Protein AF-A0A534HT41-F1 (afdb_monomer_lite)

Sequence (147 aa):
MPGVAAGHNERIGWGFTICGADQEDLYLETLNPGDPKLYKTRNGWAPMREEHETIRVRGAPDVPVVLHFTNHGPVVWGDGKRALALRWIGAEPGTAGYLGSLTLDRAHNWQEFERAMPHWRVPSENIEYADRDGNIGEHSTGLGPLR

Secondary structure (DSSP, 8-state):
--S-SSEE-SSEEEEEEE-----EEEEEEEEETTEEEEEEETTEEEEPEEEEEEE--TTS--EEEEEEEETTEEEEEE-SSEEEEEEEGGGSTT--TTTTHHHHTT--SHHHHHHHGGG--SS-EEEEEEETTS-EEEEEE------

Foldseek 3Di:
DDADAFAADPWKGKDKDADPAAFKDKDKWFADLVGRQWTQDPVGTDGWDWDWDWDDDVPDDIDIDIWTADPQATFPDDDSGITIHMRGNCPDPLNPASSLNVQVVPDRDPVSNVVSQVSHAPDFIWMWMATPVGDTDTDGGHDHDDD

Radius of gyration: 21.19 Å; chains: 1; bounding box: 53×28×60 Å

pLDDT: mean 95.58, std 3.73, range [67.19, 98.44]

Structure (mmCIF, N/CA/C/O backbone):
data_AF-A0A534HT41-F1
#
_entry.id   AF-A0A534HT41-F1
#
loop_
_atom_site.group_PDB
_atom_site.id
_atom_site.type_symbol
_atom_site.label_atom_id
_atom_site.label_alt_id
_atom_site.label_comp_id
_atom_site.label_asym_id
_atom_site.label_entity_id
_atom_site.label_seq_id
_atom_site.pdbx_PDB_ins_code
_atom_site.Cartn_x
_atom_site.Cartn_y
_atom_site.Cartn_z
_atom_site.occupancy
_atom_site.B_iso_or_equiv
_atom_site.auth_seq_id
_atom_site.auth_comp_id
_atom_site.auth_asym_id
_atom_site.auth_atom_id
_atom_site.pdbx_PDB_model_num
ATOM 1 N N . MET A 1 1 ? -5.802 0.469 -12.890 1.00 67.19 1 MET A N 1
ATOM 2 C CA . MET A 1 1 ? -4.422 0.388 -13.397 1.00 67.19 1 MET A CA 1
ATOM 3 C C . MET A 1 1 ? -4.298 1.209 -14.663 1.00 67.19 1 MET A C 1
ATOM 5 O O . MET A 1 1 ? -5.005 0.900 -15.618 1.00 67.19 1 MET A O 1
ATOM 9 N N . PRO A 1 2 ? -3.487 2.272 -14.657 1.00 80.62 2 PRO A N 1
ATOM 10 C CA . PRO A 1 2 ? -3.133 3.002 -15.865 1.00 80.62 2 PRO A CA 1
ATOM 11 C C . PRO A 1 2 ? -1.803 2.487 -16.458 1.00 80.62 2 PRO A C 1
ATOM 13 O O . PRO A 1 2 ? -0.870 2.221 -15.711 1.00 80.62 2 PRO A O 1
ATOM 16 N N . GLY A 1 3 ? -1.703 2.386 -17.787 1.00 87.81 3 GLY A N 1
ATOM 17 C CA . GLY A 1 3 ? -0.461 2.008 -18.488 1.00 87.81 3 GLY A CA 1
ATOM 18 C C . GLY A 1 3 ? -0.205 0.500 -18.621 1.00 87.81 3 GLY A C 1
ATOM 19 O O . GLY A 1 3 ? -1.045 -0.324 -18.247 1.00 87.81 3 GLY A O 1
ATOM 20 N N . VAL A 1 4 ? 0.953 0.150 -19.190 1.00 92.69 4 VAL A N 1
ATOM 21 C CA . VAL A 1 4 ? 1.408 -1.230 -19.410 1.00 92.69 4 VAL A CA 1
ATOM 22 C C . VAL A 1 4 ? 2.381 -1.638 -18.302 1.00 92.69 4 VAL A C 1
ATOM 24 O O . VAL A 1 4 ? 3.520 -1.188 -18.227 1.00 92.69 4 VAL A O 1
ATOM 27 N N . ALA A 1 5 ? 1.934 -2.529 -17.417 1.00 88.38 5 ALA A N 1
ATOM 28 C CA . ALA A 1 5 ? 2.722 -2.913 -16.247 1.00 88.38 5 ALA A CA 1
ATOM 29 C C . ALA A 1 5 ? 4.029 -3.638 -16.630 1.00 88.38 5 ALA A C 1
ATOM 31 O O . ALA A 1 5 ? 5.089 -3.299 -16.115 1.00 88.38 5 ALA A O 1
ATOM 32 N N . ALA A 1 6 ? 3.956 -4.611 -17.541 1.00 94.62 6 ALA A N 1
ATOM 33 C CA . ALA A 1 6 ? 5.096 -5.332 -18.106 1.00 94.62 6 ALA A CA 1
ATOM 34 C C . ALA A 1 6 ? 4.884 -5.470 -19.615 1.00 94.62 6 ALA A C 1
ATOM 36 O O . ALA A 1 6 ? 3.773 -5.779 -20.057 1.00 94.62 6 ALA A O 1
ATOM 37 N N . GLY A 1 7 ? 5.921 -5.222 -20.409 1.00 95.75 7 GLY A N 1
ATOM 38 C CA . GLY A 1 7 ? 5.782 -5.157 -21.857 1.00 95.75 7 GLY A CA 1
ATOM 39 C C . GLY A 1 7 ? 7.014 -4.602 -22.552 1.00 95.75 7 GLY A C 1
ATOM 40 O O . GLY A 1 7 ? 8.136 -4.725 -22.071 1.00 95.75 7 GLY A O 1
ATOM 41 N N . HIS A 1 8 ? 6.807 -4.029 -23.731 1.00 97.50 8 HIS A N 1
ATOM 42 C CA . HIS A 1 8 ? 7.862 -3.391 -24.503 1.00 97.50 8 HIS A CA 1
ATOM 43 C C . HIS A 1 8 ? 7.276 -2.323 -25.432 1.00 97.50 8 HIS A C 1
ATOM 45 O O . HIS A 1 8 ? 6.082 -2.329 -25.739 1.00 97.50 8 HIS A O 1
ATOM 51 N N . ASN A 1 9 ? 8.134 -1.430 -25.920 1.00 96.81 9 ASN A N 1
ATOM 52 C CA . ASN A 1 9 ? 7.844 -0.524 -27.028 1.00 96.81 9 ASN A CA 1
ATOM 53 C C . ASN A 1 9 ? 8.861 -0.742 -28.169 1.00 96.81 9 ASN A C 1
ATOM 55 O O . ASN A 1 9 ? 9.498 -1.793 -28.247 1.00 96.81 9 ASN A O 1
ATOM 59 N N . GLU A 1 10 ? 8.985 0.209 -29.099 1.00 97.12 10 GLU A N 1
ATOM 60 C CA . GLU A 1 10 ? 9.881 0.087 -30.261 1.00 97.12 10 GLU A CA 1
ATOM 61 C C . GLU A 1 10 ? 11.378 0.025 -29.902 1.00 97.12 10 GLU A C 1
ATOM 63 O O . GLU A 1 10 ? 12.192 -0.380 -30.743 1.00 97.12 10 GLU A O 1
ATOM 68 N N . ARG A 1 11 ? 11.755 0.453 -28.686 1.00 98.00 11 ARG A N 1
ATOM 69 C CA . ARG A 1 11 ? 13.154 0.567 -28.248 1.00 98.00 11 ARG A CA 1
ATOM 70 C C . ARG A 1 11 ? 13.503 -0.252 -27.013 1.00 98.00 11 ARG A C 1
ATOM 72 O O . ARG A 1 11 ? 14.612 -0.781 -26.978 1.00 98.00 11 ARG A O 1
ATOM 79 N N . ILE A 1 12 ? 12.598 -0.353 -26.040 1.00 98.44 12 ILE A N 1
ATOM 80 C CA . ILE A 1 12 ? 12.883 -0.955 -24.731 1.00 98.44 12 ILE A CA 1
ATOM 81 C C . ILE A 1 12 ? 11.861 -2.040 -24.380 1.00 98.44 12 ILE A C 1
ATOM 83 O O . ILE A 1 12 ? 10.711 -1.974 -24.815 1.00 98.44 12 ILE A O 1
ATOM 87 N N . GLY A 1 13 ? 12.270 -3.007 -23.566 1.00 98.12 13 GLY A N 1
ATOM 88 C CA . GLY A 1 13 ? 11.413 -3.979 -22.896 1.00 98.12 13 GLY A CA 1
ATOM 89 C C . GLY A 1 13 ? 11.597 -3.904 -21.385 1.00 98.12 13 GLY A C 1
ATOM 90 O O . GLY A 1 13 ? 12.697 -3.628 -20.907 1.00 98.12 13 GLY A O 1
ATOM 91 N N . TRP A 1 14 ? 10.517 -4.146 -20.646 1.00 97.75 14 TRP A N 1
ATOM 92 C CA . TRP A 1 14 ? 10.525 -4.176 -19.191 1.00 97.75 14 TR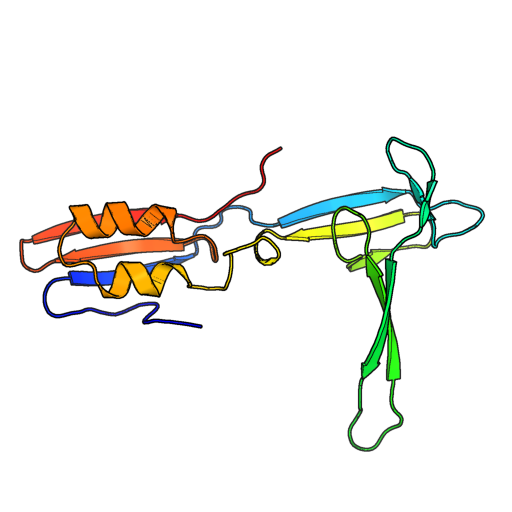P A CA 1
ATOM 93 C C . TRP A 1 14 ? 9.627 -5.276 -18.633 1.00 97.75 14 TRP A C 1
ATOM 95 O O . TRP A 1 14 ? 8.585 -5.632 -19.190 1.00 97.75 14 TRP A O 1
ATOM 105 N N . GLY A 1 15 ? 10.032 -5.790 -17.484 1.00 95.94 15 GLY A N 1
ATOM 106 C CA . GLY A 1 15 ? 9.250 -6.704 -16.667 1.00 95.94 15 GLY A CA 1
ATOM 107 C C . GLY A 1 15 ? 9.460 -6.376 -15.202 1.00 95.94 15 GLY A C 1
ATOM 108 O O . GLY A 1 15 ? 10.207 -5.459 -14.868 1.00 95.94 15 GLY A O 1
ATOM 109 N N . PHE A 1 16 ? 8.799 -7.115 -14.321 1.00 95.81 16 PHE A N 1
ATOM 110 C CA . PHE A 1 16 ? 9.015 -6.930 -12.899 1.00 95.81 16 PHE A CA 1
ATOM 111 C C . PHE A 1 16 ? 8.836 -8.210 -12.098 1.00 95.81 16 PHE A C 1
ATOM 113 O O . PHE A 1 16 ? 8.137 -9.140 -12.510 1.00 95.81 16 PHE A O 1
ATOM 120 N N . THR A 1 17 ? 9.481 -8.230 -10.940 1.00 95.31 17 THR A N 1
ATOM 121 C CA . THR A 1 17 ? 9.276 -9.220 -9.885 1.00 95.31 17 THR A CA 1
ATOM 122 C C . THR A 1 17 ? 9.086 -8.505 -8.559 1.00 95.31 17 THR A C 1
ATOM 124 O O . THR A 1 17 ? 9.611 -7.412 -8.370 1.00 95.31 17 THR A O 1
ATOM 127 N N . ILE A 1 18 ? 8.392 -9.141 -7.617 1.00 93.62 18 ILE A N 1
ATOM 128 C CA . ILE A 1 18 ? 8.084 -8.516 -6.330 1.00 93.62 18 ILE A CA 1
ATOM 129 C C . ILE A 1 18 ? 9.377 -8.181 -5.583 1.00 93.62 18 ILE A C 1
ATOM 131 O O . ILE A 1 18 ? 10.187 -9.063 -5.282 1.00 93.62 18 ILE A O 1
ATOM 135 N N . CYS A 1 19 ? 9.524 -6.910 -5.214 1.00 92.06 19 CYS A N 1
ATOM 136 C CA . CYS A 1 19 ? 10.500 -6.487 -4.225 1.00 92.06 19 CYS A CA 1
ATOM 137 C C . CYS A 1 19 ? 9.815 -6.552 -2.860 1.00 92.06 19 CYS A C 1
ATOM 139 O O . CYS A 1 19 ? 8.818 -5.870 -2.632 1.00 92.06 19 CYS A O 1
ATOM 141 N N . GLY A 1 20 ? 10.329 -7.367 -1.938 1.00 88.56 20 GLY A N 1
ATOM 142 C CA . GLY A 1 20 ? 9.769 -7.541 -0.590 1.00 88.56 20 GLY A CA 1
ATOM 143 C C . GLY A 1 20 ? 9.986 -6.346 0.345 1.00 88.56 20 GLY A C 1
ATOM 144 O O . GLY A 1 20 ? 10.148 -6.544 1.548 1.00 88.56 20 GLY A O 1
ATOM 145 N N . ALA A 1 21 ? 10.069 -5.130 -0.197 1.00 91.56 21 ALA A N 1
ATOM 146 C CA . ALA A 1 21 ? 10.158 -3.920 0.596 1.00 91.56 21 ALA A CA 1
ATOM 147 C C . ALA A 1 21 ? 8.862 -3.733 1.386 1.00 91.56 21 ALA A C 1
ATOM 149 O O . ALA A 1 21 ? 7.759 -3.949 0.889 1.00 91.56 21 ALA A O 1
ATOM 150 N N . ASP A 1 22 ? 9.018 -3.332 2.638 1.00 93.56 22 ASP A N 1
ATOM 151 C CA . ASP A 1 22 ? 7.888 -3.086 3.510 1.00 93.56 22 ASP A CA 1
ATOM 152 C C . ASP A 1 22 ? 7.085 -1.869 3.031 1.00 93.56 22 ASP A C 1
ATOM 154 O O . ASP A 1 22 ? 7.666 -0.818 2.751 1.00 93.56 22 ASP A O 1
ATOM 158 N N . GLN A 1 23 ? 5.762 -2.012 2.935 1.00 94.56 23 GLN A N 1
ATOM 159 C CA . GLN A 1 23 ? 4.839 -0.947 2.524 1.00 94.56 23 GLN A CA 1
ATOM 160 C C . GLN A 1 23 ? 3.725 -0.694 3.554 1.00 94.56 23 GLN A C 1
ATOM 162 O O . GLN A 1 23 ? 2.816 0.107 3.296 1.00 94.56 23 GLN A O 1
ATOM 167 N N . GLU A 1 24 ? 3.785 -1.364 4.709 1.00 95.50 24 GLU A N 1
ATOM 168 C CA . GLU A 1 24 ? 2.725 -1.398 5.714 1.00 95.50 24 GLU A CA 1
ATOM 169 C C . GLU A 1 24 ? 3.290 -1.358 7.141 1.00 95.50 24 GLU A C 1
ATOM 171 O O . GLU A 1 24 ? 4.139 -2.153 7.518 1.00 95.50 24 GLU A O 1
ATOM 176 N N . ASP A 1 25 ? 2.756 -0.472 7.983 1.00 96.00 25 ASP A N 1
ATOM 177 C CA . ASP A 1 25 ? 3.051 -0.443 9.418 1.00 96.00 25 ASP A CA 1
ATOM 178 C C . ASP A 1 25 ? 1.796 -0.780 10.230 1.00 96.00 25 ASP A C 1
ATOM 180 O O . ASP A 1 25 ? 0.735 -0.177 10.048 1.00 96.00 25 ASP A O 1
ATOM 184 N N . LEU A 1 26 ? 1.926 -1.704 11.186 1.00 96.94 26 LEU A N 1
ATOM 185 C CA . LEU A 1 26 ? 0.888 -1.976 12.181 1.00 96.94 26 LEU A CA 1
ATOM 186 C C . LEU A 1 26 ? 1.141 -1.170 13.457 1.00 96.94 26 LEU A C 1
ATOM 188 O O . LEU A 1 26 ? 2.168 -1.319 14.119 1.00 96.94 26 LEU A O 1
ATOM 192 N N . TYR A 1 27 ? 0.154 -0.370 13.846 1.00 97.38 27 TYR A N 1
ATOM 193 C CA . TYR A 1 27 ? 0.156 0.416 15.073 1.00 97.38 27 TYR A CA 1
ATOM 194 C C . TYR A 1 27 ? -0.724 -0.251 16.127 1.00 97.38 27 TYR A C 1
ATOM 196 O O . TYR A 1 27 ? -1.916 -0.471 15.910 1.00 97.38 27 TYR A O 1
ATOM 204 N N . LEU A 1 28 ? -0.142 -0.558 17.290 1.00 97.94 28 LEU A N 1
ATOM 205 C CA . LEU A 1 28 ? -0.891 -1.055 18.442 1.00 97.94 28 LEU A CA 1
ATOM 206 C C . LEU A 1 28 ? -1.465 0.116 19.244 1.00 97.94 28 LEU A C 1
ATOM 208 O O . LEU A 1 28 ? -0.769 0.774 20.017 1.00 97.94 28 LEU A O 1
ATOM 212 N N . GLU A 1 29 ? -2.760 0.335 19.088 1.00 98.19 29 GLU A N 1
ATOM 213 C CA . GLU A 1 29 ? -3.521 1.381 19.753 1.00 98.19 29 GLU A CA 1
ATOM 214 C C . GLU A 1 29 ? -4.018 0.895 21.118 1.00 98.19 29 GLU A C 1
ATOM 216 O O . GLU A 1 29 ? -4.482 -0.238 21.273 1.00 98.19 29 GLU A O 1
ATOM 221 N N . THR A 1 30 ? -3.956 1.765 22.126 1.00 98.31 30 THR A N 1
ATOM 222 C CA . THR A 1 30 ? -4.562 1.510 23.443 1.00 98.31 30 THR A CA 1
ATOM 223 C C . THR A 1 30 ? -5.942 2.145 23.489 1.00 98.31 30 THR A C 1
ATOM 225 O O . THR A 1 30 ? -6.055 3.346 23.247 1.00 98.31 30 THR A O 1
ATOM 228 N N . LEU A 1 31 ? -6.969 1.372 23.837 1.00 98.25 31 LEU A N 1
ATOM 229 C CA . LEU A 1 31 ? -8.351 1.845 23.926 1.00 98.25 31 LEU A CA 1
ATOM 230 C C . LEU A 1 31 ? -8.675 2.367 25.325 1.00 98.25 31 LEU A C 1
ATOM 232 O O . LEU A 1 31 ? -8.090 1.928 26.322 1.00 98.25 31 LEU A O 1
ATOM 236 N N . ASN A 1 32 ? -9.596 3.323 25.410 1.00 98.06 32 ASN A N 1
ATOM 237 C CA . ASN A 1 32 ? -10.038 3.851 26.692 1.00 98.06 32 ASN A CA 1
ATOM 238 C C . ASN A 1 32 ? -10.888 2.791 27.426 1.00 98.06 32 ASN A C 1
ATOM 240 O O . ASN A 1 32 ? -11.856 2.290 26.855 1.00 98.06 32 ASN A O 1
ATOM 244 N N . PRO A 1 33 ? -10.581 2.461 28.698 1.00 96.06 33 PRO A N 1
ATOM 245 C CA . PRO A 1 33 ? -11.332 1.454 29.454 1.00 96.06 33 PRO A CA 1
ATOM 246 C C . PRO A 1 33 ? -12.816 1.781 29.677 1.00 96.06 33 PRO A C 1
ATOM 248 O O . PRO A 1 33 ? -13.602 0.869 29.919 1.00 96.06 33 PRO A O 1
ATOM 251 N N . GLY A 1 34 ? -13.184 3.066 29.661 1.00 96.44 34 GLY A N 1
ATOM 252 C CA . GLY A 1 34 ? -14.560 3.538 29.826 1.00 96.44 34 GLY A CA 1
ATOM 253 C C . GLY A 1 34 ? -15.315 3.734 28.510 1.00 96.44 34 GLY A C 1
ATOM 254 O O . GLY A 1 34 ? -16.541 3.750 28.526 1.00 96.44 34 GLY A O 1
ATOM 255 N N . ASP A 1 35 ? -14.602 3.865 27.388 1.00 96.12 35 ASP A N 1
ATOM 256 C CA . ASP A 1 35 ? -15.192 3.973 26.052 1.00 96.12 35 ASP A CA 1
ATOM 257 C C . ASP A 1 35 ? -14.223 3.424 24.983 1.00 96.12 35 ASP A C 1
ATOM 259 O O . ASP A 1 35 ? -13.302 4.131 24.565 1.00 96.12 35 ASP A O 1
ATOM 263 N N . PRO A 1 36 ? -14.413 2.186 24.491 1.00 94.69 36 PRO A N 1
ATOM 264 C CA . PRO A 1 36 ? -13.496 1.567 23.536 1.00 94.69 36 PRO A CA 1
ATOM 265 C C . PRO A 1 36 ? -13.475 2.253 22.160 1.00 94.69 36 PRO A C 1
ATOM 267 O O . PRO A 1 36 ? -12.638 1.901 21.330 1.00 94.69 36 PRO A O 1
ATOM 270 N N . LYS A 1 37 ? -14.348 3.241 21.910 1.00 95.75 37 LYS A N 1
ATOM 271 C CA . LYS A 1 37 ? -14.305 4.090 20.711 1.00 95.75 37 LYS A CA 1
ATOM 272 C C . LYS A 1 37 ? -13.246 5.188 20.791 1.00 95.75 37 LYS A C 1
ATOM 274 O O . LYS A 1 37 ? -12.967 5.846 19.788 1.00 95.75 37 LYS A O 1
ATOM 279 N N . LEU A 1 38 ? -12.655 5.408 21.965 1.00 98.06 38 LEU A N 1
ATOM 280 C CA . LEU A 1 38 ? -11.552 6.340 22.158 1.00 98.06 38 LEU A CA 1
ATOM 281 C C . LEU A 1 38 ? -10.224 5.581 22.211 1.00 98.06 38 LEU A C 1
ATOM 283 O O . LEU A 1 38 ? -10.107 4.561 22.890 1.00 98.06 38 LEU A O 1
ATOM 287 N N . TYR A 1 39 ? -9.193 6.123 21.571 1.00 98.38 39 TYR A N 1
ATOM 288 C CA . TYR A 1 39 ? -7.837 5.580 21.597 1.00 98.38 39 TYR A CA 1
ATOM 289 C C . TYR A 1 39 ? -6.826 6.605 22.117 1.00 98.38 39 TYR A C 1
ATOM 291 O O . TYR A 1 39 ? -7.056 7.819 22.098 1.00 98.38 39 TYR A O 1
ATOM 299 N N . LYS A 1 40 ? -5.717 6.113 22.669 1.00 98.00 40 LYS A N 1
ATOM 300 C CA . LYS A 1 40 ? -4.698 6.942 23.313 1.00 98.00 40 LYS A CA 1
ATOM 301 C C . LYS A 1 40 ? -3.786 7.582 22.269 1.00 98.00 40 LYS A C 1
ATOM 303 O O . LYS A 1 40 ? -3.031 6.892 21.598 1.00 98.00 40 LYS A O 1
ATOM 308 N N . THR A 1 41 ? -3.776 8.908 22.216 1.00 96.94 41 THR A N 1
ATOM 309 C CA . THR A 1 41 ? -2.842 9.703 21.406 1.00 96.94 41 THR A CA 1
ATOM 310 C C . THR A 1 41 ? -1.835 10.438 22.292 1.00 96.94 41 THR A C 1
ATOM 312 O O . THR A 1 41 ? -1.958 10.466 23.520 1.00 96.94 41 THR A O 1
ATOM 315 N N . ARG A 1 42 ? -0.859 11.117 21.673 1.00 94.81 42 ARG A N 1
ATOM 316 C CA . ARG A 1 42 ? 0.070 12.021 22.374 1.00 94.81 42 ARG A CA 1
ATOM 317 C C . ARG A 1 42 ? -0.643 13.148 23.136 1.00 94.81 42 ARG A C 1
ATOM 319 O O . ARG A 1 42 ? -0.133 13.596 24.157 1.00 94.81 42 ARG A O 1
ATOM 326 N N . ASN A 1 43 ? -1.815 13.573 22.664 1.00 95.50 43 ASN A N 1
ATOM 327 C CA . ASN A 1 43 ? -2.583 14.682 23.236 1.00 95.50 43 ASN A CA 1
ATOM 328 C C . ASN A 1 43 ? -3.696 14.209 24.190 1.00 95.50 43 ASN A C 1
ATOM 330 O O . ASN A 1 43 ? -4.531 15.010 24.601 1.00 95.50 43 ASN A O 1
ATOM 334 N N . GLY A 1 44 ? -3.722 12.918 24.541 1.00 96.50 44 GLY A N 1
ATOM 335 C CA . GLY A 1 44 ? -4.780 12.303 25.341 1.00 96.50 44 GLY A CA 1
ATOM 336 C C . GLY A 1 44 ? -5.692 11.399 24.513 1.00 96.50 44 GLY A C 1
ATOM 337 O O . GLY A 1 44 ? -5.309 10.915 23.449 1.00 96.50 44 GLY A O 1
ATOM 338 N N . TRP A 1 45 ? -6.890 11.126 25.022 1.00 98.12 45 TRP A N 1
ATOM 339 C CA . TRP A 1 45 ? -7.864 10.266 24.349 1.00 98.12 45 TRP A CA 1
ATOM 340 C C . TRP A 1 45 ? -8.497 10.984 23.154 1.00 98.12 45 TRP A C 1
ATOM 342 O O . TRP A 1 45 ? -8.978 12.105 23.302 1.00 98.12 45 TRP A O 1
ATOM 352 N N . ALA A 1 46 ? -8.518 10.336 21.991 1.00 98.06 46 ALA A N 1
ATOM 353 C CA . ALA A 1 46 ? -9.182 10.834 20.790 1.00 98.06 46 ALA A CA 1
ATOM 354 C C . ALA A 1 46 ? -10.215 9.814 20.291 1.00 98.06 46 ALA A C 1
ATOM 356 O O . ALA A 1 46 ? -9.977 8.612 20.423 1.00 98.06 46 ALA A O 1
ATOM 357 N N . PRO A 1 47 ? -11.346 10.257 19.720 1.00 98.00 47 PRO A N 1
ATOM 358 C CA . PRO A 1 47 ? -12.308 9.347 19.119 1.00 98.00 47 PRO A CA 1
ATOM 359 C C . PRO A 1 47 ? -11.758 8.739 17.834 1.00 98.00 47 PRO A C 1
ATOM 361 O O . PRO A 1 47 ? -11.084 9.409 17.049 1.00 98.00 47 PRO A O 1
ATOM 364 N N . MET A 1 48 ? -12.079 7.470 17.607 1.00 98.12 48 MET A N 1
ATOM 365 C CA . MET A 1 48 ? -11.968 6.878 16.283 1.00 98.12 48 MET A CA 1
ATOM 366 C C . MET A 1 48 ? -13.001 7.507 15.354 1.00 98.12 48 MET A C 1
ATOM 368 O O . MET A 1 48 ? -14.117 7.838 15.761 1.00 98.12 48 MET A O 1
ATOM 372 N N . ARG A 1 49 ? -12.638 7.636 14.082 1.00 98.12 49 ARG A N 1
ATOM 373 C CA . ARG A 1 49 ? -13.590 7.971 13.027 1.00 98.12 49 ARG A CA 1
ATOM 374 C C . ARG A 1 49 ? -14.359 6.706 12.662 1.00 98.12 49 ARG A C 1
ATOM 376 O O . ARG A 1 49 ? -13.739 5.688 12.364 1.00 98.12 49 ARG A O 1
ATOM 383 N N . GLU A 1 50 ? -15.685 6.779 12.703 1.00 97.69 50 GLU A N 1
ATOM 384 C CA . GLU A 1 50 ? -16.579 5.687 12.313 1.00 97.69 50 GLU A CA 1
ATOM 385 C C . GLU A 1 50 ? -17.131 5.946 10.908 1.00 97.69 50 GLU A C 1
ATOM 387 O O . GLU A 1 50 ? -17.621 7.039 10.620 1.00 97.69 50 GLU A O 1
ATOM 392 N N . GLU A 1 51 ? -17.063 4.943 10.038 1.00 97.88 51 GLU A N 1
ATOM 393 C CA . GLU A 1 51 ? -17.807 4.909 8.778 1.00 97.88 51 GLU A CA 1
ATOM 394 C C . GLU A 1 51 ? -18.821 3.769 8.830 1.00 97.88 51 GLU A C 1
ATOM 396 O O . GLU A 1 51 ? -18.511 2.663 9.273 1.00 97.88 51 GLU A O 1
ATOM 401 N N . HIS A 1 52 ? -20.049 4.050 8.400 1.00 98.06 52 HIS A N 1
ATOM 402 C CA . HIS A 1 52 ? -21.145 3.090 8.406 1.00 98.06 52 HIS A CA 1
ATOM 403 C C . HIS A 1 52 ? -21.419 2.633 6.981 1.00 98.06 52 HIS A C 1
ATOM 405 O O . HIS A 1 52 ? -21.908 3.406 6.160 1.00 98.06 52 HIS A O 1
ATOM 411 N N . GLU A 1 53 ? -21.146 1.364 6.719 1.00 98.00 53 GLU A N 1
ATOM 412 C CA . GLU A 1 53 ? -21.328 0.729 5.422 1.00 98.00 53 GLU A CA 1
ATOM 413 C C . GLU A 1 53 ? -22.420 -0.337 5.484 1.00 98.00 53 GLU A C 1
ATOM 415 O O . GLU A 1 53 ? -22.800 -0.835 6.546 1.00 98.00 53 GLU A O 1
ATOM 420 N N . THR A 1 54 ? -22.962 -0.695 4.324 1.00 98.31 54 THR A N 1
ATOM 421 C CA . THR A 1 54 ? -23.963 -1.760 4.206 1.00 98.31 54 THR A CA 1
ATOM 422 C C . THR A 1 54 ? -23.548 -2.744 3.125 1.00 98.31 54 THR A C 1
ATOM 424 O O . THR A 1 54 ? -23.505 -2.410 1.940 1.00 98.31 54 THR A O 1
ATOM 427 N N . ILE A 1 55 ? -23.275 -3.984 3.526 1.00 98.19 55 ILE A N 1
ATOM 428 C CA . ILE A 1 55 ? -22.972 -5.075 2.604 1.00 98.19 55 ILE A CA 1
ATOM 429 C C . ILE A 1 55 ? -24.291 -5.690 2.144 1.00 98.19 55 ILE A C 1
ATOM 431 O O . ILE A 1 55 ? -25.008 -6.320 2.920 1.00 98.19 55 ILE A O 1
ATOM 435 N N . ARG A 1 56 ? -24.596 -5.536 0.855 1.00 98.25 56 ARG A N 1
ATOM 436 C CA . ARG A 1 56 ? -25.760 -6.170 0.229 1.00 98.25 56 ARG A CA 1
ATOM 437 C C . ARG A 1 56 ? -25.477 -7.640 -0.042 1.00 98.25 56 ARG A C 1
ATOM 439 O O . ARG A 1 56 ? -24.527 -7.965 -0.756 1.00 98.25 56 ARG A O 1
ATOM 446 N N . VAL A 1 57 ? -26.328 -8.523 0.472 1.00 98.31 57 VAL A N 1
ATOM 447 C CA . VAL A 1 57 ? -26.163 -9.975 0.330 1.00 98.31 57 VAL A CA 1
ATOM 448 C C . VAL A 1 57 ? -27.261 -10.535 -0.567 1.00 98.31 57 VAL A C 1
ATOM 450 O O . VAL A 1 57 ? -28.452 -10.390 -0.307 1.00 98.31 57 VAL A O 1
ATOM 453 N N . ARG A 1 58 ? -26.879 -11.203 -1.660 1.00 97.69 58 ARG A N 1
ATOM 454 C CA . ARG A 1 58 ? -27.856 -11.817 -2.568 1.00 97.69 58 ARG A CA 1
ATOM 455 C C . ARG A 1 58 ? -28.664 -12.886 -1.826 1.00 97.69 58 ARG A C 1
ATOM 457 O O . ARG A 1 58 ? -28.100 -13.875 -1.377 1.00 97.69 58 ARG A O 1
ATOM 464 N N . GLY A 1 59 ? -29.986 -12.717 -1.785 1.00 98.00 59 GLY A N 1
ATOM 465 C CA . GLY A 1 59 ? -30.902 -13.693 -1.184 1.00 98.00 59 GLY A CA 1
ATOM 466 C C . GLY A 1 59 ? -30.944 -13.670 0.347 1.00 98.00 59 GLY A C 1
ATOM 467 O O . GLY A 1 59 ? -31.546 -14.564 0.934 1.00 98.00 59 GLY A O 1
ATOM 468 N N . ALA A 1 60 ? -30.336 -12.669 0.988 1.00 98.25 60 ALA A N 1
ATOM 469 C CA . ALA A 1 60 ? -30.369 -12.477 2.434 1.00 98.25 60 ALA A CA 1
ATOM 470 C C . ALA A 1 60 ? -30.540 -10.983 2.776 1.00 98.25 60 ALA A C 1
ATOM 472 O O . ALA A 1 60 ? -30.439 -10.139 1.885 1.00 98.25 60 ALA A O 1
ATOM 473 N N . PRO A 1 61 ? -30.825 -10.641 4.044 1.00 98.38 61 PRO A N 1
ATOM 474 C CA . PRO A 1 61 ? -30.832 -9.253 4.486 1.00 98.38 61 PRO A CA 1
ATOM 475 C C . PRO A 1 61 ? -29.462 -8.581 4.340 1.00 98.38 61 PRO A C 1
ATOM 477 O O . PRO A 1 61 ? -28.419 -9.231 4.435 1.00 98.38 61 PRO A O 1
ATOM 480 N N . ASP A 1 62 ? -29.490 -7.265 4.162 1.00 98.38 62 ASP A N 1
ATOM 481 C CA . ASP A 1 62 ? -28.308 -6.410 4.179 1.00 98.38 62 ASP A CA 1
ATOM 482 C C . ASP A 1 62 ? -27.584 -6.487 5.535 1.00 98.38 62 ASP A C 1
ATOM 484 O O . ASP A 1 62 ? -28.214 -6.527 6.595 1.00 98.38 62 ASP A O 1
ATOM 488 N N . VAL A 1 63 ? -26.249 -6.487 5.502 1.00 98.44 63 VAL A N 1
ATOM 489 C CA . VAL A 1 63 ? -25.400 -6.562 6.697 1.00 98.44 63 VAL A CA 1
ATOM 490 C C . VAL A 1 63 ? -24.793 -5.184 6.973 1.00 98.44 63 VAL A C 1
ATOM 492 O O . VAL A 1 63 ? -23.961 -4.728 6.182 1.00 98.44 63 VAL A O 1
ATOM 495 N N . PRO A 1 64 ? -25.171 -4.505 8.072 1.00 98.19 64 PRO A N 1
ATOM 496 C CA . PRO A 1 64 ? -24.522 -3.263 8.466 1.00 98.19 64 PRO A CA 1
ATOM 497 C C . PRO A 1 64 ? -23.108 -3.551 8.982 1.00 98.19 64 PRO A C 1
ATOM 499 O O . PRO A 1 64 ? -22.898 -4.475 9.769 1.00 98.19 64 PRO A O 1
ATOM 502 N N . VAL A 1 65 ? -22.144 -2.738 8.562 1.00 97.56 65 VAL A N 1
ATOM 503 C CA . VAL A 1 65 ? -20.747 -2.809 8.995 1.00 97.56 65 VAL A CA 1
ATOM 504 C C . VAL A 1 65 ? -20.315 -1.437 9.485 1.00 97.56 65 VAL A C 1
ATOM 506 O O . VAL A 1 65 ? -20.569 -0.430 8.831 1.00 97.56 65 VAL A O 1
ATOM 509 N N . VAL A 1 66 ? -19.656 -1.401 10.641 1.00 96.81 66 VAL A N 1
ATOM 510 C CA . VAL A 1 66 ? -19.017 -0.189 11.157 1.00 96.81 66 VAL A CA 1
ATOM 511 C C . VAL A 1 66 ? -17.514 -0.352 10.994 1.00 96.81 66 VAL A C 1
ATOM 513 O O . VAL A 1 66 ? -16.930 -1.308 11.503 1.00 96.81 66 VAL A O 1
ATOM 516 N N . LEU A 1 67 ? -16.904 0.564 10.254 1.00 97.44 67 LEU A N 1
ATOM 517 C CA . LEU A 1 67 ? -15.465 0.647 10.054 1.00 97.44 67 LEU A CA 1
ATOM 518 C C . LEU A 1 67 ? -14.903 1.703 11.001 1.00 97.44 67 LEU A C 1
ATOM 520 O O . LEU A 1 67 ? -15.454 2.797 11.113 1.00 97.44 67 LEU A O 1
ATOM 524 N N . HIS A 1 68 ? -13.796 1.388 11.663 1.00 97.94 68 HIS A N 1
ATOM 525 C CA . HIS A 1 68 ? -13.130 2.300 12.586 1.00 97.94 68 HIS A CA 1
ATOM 526 C C . HIS A 1 68 ? -11.777 2.724 12.024 1.00 97.94 68 HIS A C 1
ATOM 528 O O . HIS A 1 68 ? -11.034 1.900 11.493 1.00 97.94 68 HIS A O 1
ATOM 534 N N . PHE A 1 69 ? -11.434 3.999 12.186 1.00 98.06 69 PHE A N 1
ATOM 535 C CA . PHE A 1 69 ? -10.160 4.557 11.745 1.00 98.06 69 PHE A CA 1
ATOM 536 C C . PHE A 1 69 ? -9.517 5.384 12.859 1.00 98.06 69 PHE A C 1
ATOM 538 O O . PHE A 1 69 ? -10.180 6.210 13.495 1.00 98.06 69 PHE A O 1
ATOM 545 N N . THR A 1 70 ? -8.215 5.197 13.060 1.00 97.81 70 THR A N 1
ATOM 546 C CA . THR A 1 70 ? -7.372 6.088 13.870 1.00 97.81 70 THR A CA 1
ATOM 547 C C . THR A 1 70 ? -6.600 7.047 12.965 1.00 97.81 70 THR A C 1
ATOM 549 O O . THR A 1 70 ? -6.736 7.016 11.741 1.00 97.81 70 THR A O 1
ATOM 552 N N . ASN A 1 71 ? -5.752 7.895 13.550 1.00 95.69 71 ASN A N 1
ATOM 553 C CA . ASN A 1 71 ? -4.828 8.728 12.778 1.00 95.69 71 ASN A CA 1
ATOM 554 C C . ASN A 1 71 ? -3.792 7.904 11.992 1.00 95.69 71 ASN A C 1
ATOM 556 O O . ASN A 1 71 ? -3.188 8.437 11.066 1.00 95.69 71 ASN A O 1
ATOM 560 N N . HIS A 1 72 ? -3.571 6.637 12.358 1.00 95.94 72 HIS A N 1
ATOM 561 C CA . HIS A 1 72 ? -2.648 5.748 11.653 1.00 95.94 72 HIS A CA 1
ATOM 562 C C . HIS A 1 72 ? -3.319 4.981 10.507 1.00 95.94 72 HIS A C 1
ATOM 564 O O . HIS A 1 72 ? -2.615 4.526 9.615 1.00 95.94 72 HIS A O 1
ATOM 570 N N . GLY A 1 73 ? -4.653 4.873 10.491 1.00 96.81 73 GLY A N 1
ATOM 571 C CA . GLY A 1 73 ? -5.395 4.220 9.412 1.00 96.81 73 GLY A CA 1
ATOM 572 C C . GLY A 1 73 ? -6.559 3.353 9.901 1.00 96.81 73 GLY A C 1
ATOM 573 O O . GLY A 1 73 ? -7.017 3.523 11.037 1.00 96.81 73 GLY A O 1
ATOM 574 N N . PRO A 1 74 ? -7.096 2.459 9.048 1.00 97.75 74 PRO A N 1
ATOM 575 C CA . PRO A 1 74 ? -8.175 1.548 9.422 1.00 97.75 74 PRO A CA 1
ATOM 576 C C . PRO A 1 74 ? -7.755 0.596 10.541 1.00 97.75 74 PRO A C 1
ATOM 578 O O . PRO A 1 74 ? -6.647 0.059 10.546 1.00 97.75 74 PRO A O 1
ATOM 581 N N . VAL A 1 75 ? -8.677 0.342 11.464 1.00 98.06 75 VAL A N 1
ATOM 582 C CA . VAL A 1 75 ? -8.535 -0.689 12.489 1.00 98.06 75 VAL A CA 1
ATOM 583 C C . VAL A 1 75 ? -8.871 -2.044 11.875 1.00 98.06 75 VAL A C 1
ATOM 585 O O . VAL A 1 75 ? -10.000 -2.277 11.450 1.00 98.06 75 VAL A O 1
ATOM 588 N N . VAL A 1 76 ? -7.894 -2.948 11.851 1.00 97.62 76 VAL A N 1
ATOM 589 C CA . VAL A 1 76 ? -8.024 -4.294 11.262 1.00 97.62 76 VAL A CA 1
ATOM 590 C C . VAL A 1 76 ? -8.284 -5.380 12.307 1.00 97.62 76 VAL A C 1
ATOM 592 O O . VAL A 1 76 ? -8.664 -6.498 11.965 1.00 97.62 76 VAL A O 1
ATOM 595 N N . TRP A 1 77 ? -8.090 -5.066 13.590 1.00 97.88 77 TRP A N 1
ATOM 596 C CA . TRP A 1 77 ? -8.336 -5.981 14.703 1.00 97.88 77 TRP A CA 1
ATOM 597 C C . TRP A 1 77 ? -8.520 -5.219 16.021 1.00 97.88 77 TRP A C 1
ATOM 599 O O . TRP A 1 77 ? -7.921 -4.160 16.208 1.00 97.88 77 TRP A O 1
ATOM 609 N N . GLY A 1 78 ? -9.277 -5.780 16.968 1.00 96.00 78 GLY A N 1
ATOM 610 C CA . GLY A 1 78 ? -9.336 -5.279 18.342 1.00 96.00 78 GLY A CA 1
ATOM 611 C C . GLY A 1 78 ? -9.948 -6.265 19.338 1.00 96.00 78 GLY A C 1
ATOM 612 O O . GLY A 1 78 ? -10.688 -7.169 18.958 1.00 96.00 78 GLY A O 1
ATOM 613 N N . ASP A 1 79 ? -9.639 -6.074 20.625 1.00 96.25 79 ASP A N 1
ATOM 614 C CA . ASP A 1 79 ? -10.127 -6.900 21.749 1.00 96.25 79 ASP A CA 1
ATOM 615 C C . ASP A 1 79 ? -10.896 -6.094 22.820 1.00 96.25 79 ASP A C 1
ATOM 617 O O . ASP A 1 79 ? -11.141 -6.580 23.926 1.00 96.25 79 ASP A O 1
ATOM 621 N N . GLY A 1 80 ? -11.247 -4.840 22.516 1.00 93.88 80 GLY A N 1
ATOM 622 C CA . GLY A 1 80 ? -11.909 -3.912 23.443 1.00 93.88 80 GLY A CA 1
ATOM 623 C C . GLY A 1 80 ? -10.969 -3.229 24.446 1.00 93.88 80 GLY A C 1
ATOM 624 O O . GLY A 1 80 ? -11.387 -2.304 25.135 1.00 93.88 80 GLY A O 1
ATOM 625 N N . LYS A 1 81 ? -9.691 -3.624 24.506 1.00 96.62 81 LYS A N 1
ATOM 626 C CA . LYS A 1 81 ? -8.628 -2.928 25.258 1.00 96.62 81 LYS A CA 1
ATOM 627 C C . LYS A 1 81 ? -7.535 -2.394 24.339 1.00 96.62 81 LYS A C 1
ATOM 629 O O . LYS A 1 81 ? -6.888 -1.396 24.650 1.00 96.62 81 LYS A O 1
ATOM 634 N N . ARG A 1 82 ? -7.312 -3.079 23.223 1.00 97.94 82 ARG A N 1
ATOM 635 C CA . ARG A 1 82 ? -6.310 -2.785 22.206 1.00 97.94 82 ARG A CA 1
ATOM 636 C C . ARG A 1 82 ? -6.943 -2.869 20.829 1.00 97.94 82 ARG A C 1
ATOM 638 O O . ARG A 1 82 ? -7.889 -3.632 20.626 1.00 97.94 82 ARG A O 1
ATOM 645 N N . ALA A 1 83 ? -6.370 -2.130 19.893 1.00 98.06 83 ALA A N 1
ATOM 646 C CA . ALA A 1 83 ? -6.684 -2.229 18.477 1.00 98.06 83 ALA A CA 1
ATOM 647 C C . ALA A 1 83 ? -5.394 -2.231 17.650 1.00 98.06 83 ALA A C 1
ATOM 649 O O . ALA A 1 83 ? -4.392 -1.658 18.068 1.00 98.06 83 ALA A O 1
ATOM 650 N N . LEU A 1 84 ? -5.412 -2.883 16.491 1.00 98.44 84 LEU A N 1
ATOM 651 C CA . LEU A 1 84 ? -4.355 -2.776 15.488 1.00 98.44 84 LEU 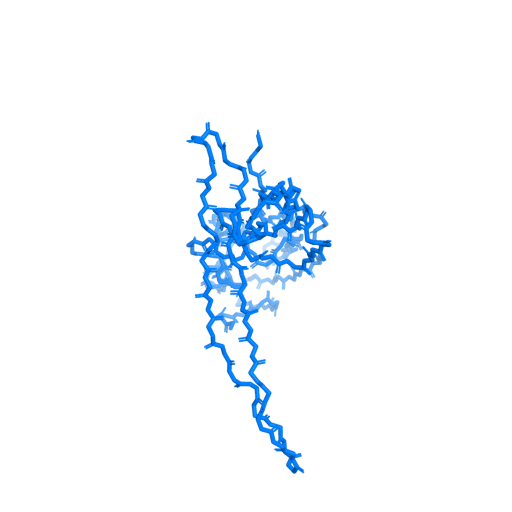A CA 1
ATOM 652 C C . LEU A 1 84 ? -4.854 -1.883 14.360 1.00 98.44 84 LEU A C 1
ATOM 654 O O . LEU A 1 84 ? -5.840 -2.226 13.706 1.00 98.44 84 LEU A O 1
ATOM 658 N N . ALA A 1 85 ? -4.181 -0.758 14.144 1.00 98.19 85 ALA A N 1
ATOM 659 C CA . ALA A 1 85 ? -4.412 0.120 13.006 1.00 98.19 85 ALA A CA 1
ATOM 660 C C . ALA A 1 85 ? -3.347 -0.129 11.931 1.00 98.19 85 ALA A C 1
ATOM 662 O O . ALA A 1 85 ? -2.164 -0.240 12.248 1.00 98.19 85 ALA A O 1
ATOM 663 N N . LEU A 1 86 ? -3.766 -0.222 10.670 1.00 97.81 86 LEU A N 1
ATOM 664 C CA . LEU A 1 86 ? -2.875 -0.414 9.528 1.00 97.81 86 LEU A CA 1
ATOM 665 C C . LEU A 1 86 ? -2.585 0.929 8.861 1.00 97.81 86 LEU A C 1
ATOM 667 O O . LEU A 1 86 ? -3.492 1.555 8.317 1.00 97.81 86 LEU A O 1
ATOM 671 N N . ARG A 1 87 ? -1.316 1.332 8.836 1.00 96.62 87 ARG A N 1
ATOM 672 C CA . ARG A 1 87 ? -0.842 2.430 7.998 1.00 96.62 87 ARG A CA 1
ATOM 673 C C . ARG A 1 87 ? -0.262 1.857 6.715 1.00 96.62 87 ARG A C 1
ATOM 675 O O . ARG A 1 87 ? 0.781 1.215 6.745 1.00 96.62 87 ARG A O 1
ATOM 682 N N . TRP A 1 88 ? -0.923 2.110 5.593 1.00 95.56 88 TRP A N 1
ATOM 683 C CA . TRP A 1 88 ? -0.521 1.588 4.289 1.00 95.56 88 TRP A CA 1
ATOM 684 C C . TRP A 1 88 ? -0.124 2.711 3.337 1.00 95.56 88 TRP A C 1
ATOM 686 O O . TRP A 1 88 ? -0.872 3.668 3.140 1.00 95.56 88 TRP A O 1
ATOM 696 N N . ILE A 1 89 ? 1.027 2.566 2.684 1.00 94.50 89 ILE A N 1
ATOM 697 C CA . ILE A 1 89 ? 1.531 3.549 1.713 1.00 94.50 89 ILE A CA 1
ATOM 698 C C . ILE A 1 89 ? 0.609 3.696 0.502 1.00 94.50 89 ILE A C 1
ATOM 700 O O . ILE A 1 89 ? 0.506 4.782 -0.069 1.00 94.50 89 ILE A O 1
ATOM 704 N N . GLY A 1 90 ? -0.113 2.640 0.119 1.00 93.50 90 GLY A N 1
ATOM 705 C CA . GLY A 1 90 ? -1.094 2.698 -0.969 1.00 93.50 90 GLY A CA 1
ATOM 706 C C . GLY A 1 90 ? -2.266 3.657 -0.721 1.00 93.50 90 GLY A C 1
ATOM 707 O O . GLY A 1 90 ? -3.019 3.942 -1.648 1.00 93.50 90 GLY A O 1
ATOM 708 N N . ALA A 1 91 ? -2.414 4.185 0.500 1.00 93.00 91 ALA A N 1
ATOM 709 C CA . ALA A 1 91 ? -3.391 5.222 0.825 1.00 93.00 91 ALA A CA 1
ATOM 710 C C . ALA A 1 91 ? -2.855 6.662 0.653 1.00 93.00 91 ALA A C 1
ATOM 712 O O . ALA A 1 91 ? -3.629 7.614 0.753 1.00 93.00 91 ALA A O 1
ATOM 713 N N . GLU A 1 92 ? -1.556 6.845 0.402 1.00 92.44 92 GLU A N 1
ATOM 714 C CA . GLU A 1 92 ? -0.935 8.166 0.253 1.00 92.44 92 GLU A CA 1
ATOM 715 C C . GLU A 1 92 ? -1.159 8.775 -1.152 1.00 92.44 92 GLU A C 1
ATOM 717 O O . GLU A 1 92 ? -1.335 8.069 -2.148 1.00 92.44 92 GLU A O 1
ATOM 722 N N . PRO A 1 93 ? -1.113 10.109 -1.310 1.00 91.94 93 PRO A N 1
ATOM 723 C CA . PRO A 1 93 ? -1.267 10.733 -2.619 1.00 91.94 93 PRO A CA 1
ATOM 724 C C . PRO A 1 93 ? -0.252 10.230 -3.658 1.00 91.94 93 PRO A C 1
ATOM 726 O O . PRO A 1 93 ? 0.965 10.241 -3.455 1.00 91.94 93 PRO A O 1
ATOM 729 N N . GLY A 1 94 ? -0.761 9.846 -4.830 1.00 91.62 94 GLY A N 1
ATOM 730 C CA . GLY A 1 94 ? 0.052 9.403 -5.964 1.00 91.62 94 GLY A CA 1
ATOM 731 C C . GLY A 1 94 ? 0.501 7.942 -5.905 1.00 91.62 94 GLY A C 1
ATOM 732 O O . GLY A 1 94 ? 1.295 7.544 -6.749 1.00 91.62 94 GLY A O 1
ATOM 733 N N . THR A 1 95 ? 0.005 7.133 -4.967 1.00 93.94 95 THR A N 1
ATOM 734 C CA . THR A 1 95 ? 0.346 5.701 -4.854 1.00 93.94 95 THR A CA 1
ATOM 735 C C . THR A 1 95 ? -0.679 4.776 -5.511 1.00 93.94 95 THR A C 1
ATOM 737 O O . THR A 1 95 ? -0.747 3.587 -5.205 1.00 93.94 95 THR A O 1
ATOM 740 N N . ALA A 1 96 ? -1.452 5.297 -6.473 1.00 92.62 96 ALA A N 1
ATOM 741 C CA . ALA A 1 96 ? -2.291 4.462 -7.323 1.00 92.62 96 ALA A CA 1
ATOM 742 C C . ALA A 1 96 ? -1.439 3.343 -7.950 1.00 92.62 96 ALA A C 1
ATOM 744 O O . ALA A 1 96 ? -0.382 3.609 -8.526 1.00 92.62 96 ALA A O 1
ATOM 745 N N . GLY A 1 97 ? -1.899 2.097 -7.819 1.00 91.56 97 GLY A N 1
ATOM 746 C CA . GLY A 1 97 ? -1.121 0.929 -8.227 1.00 91.56 97 GLY A CA 1
ATOM 747 C C . GLY A 1 97 ? -0.669 1.012 -9.685 1.00 91.56 97 GLY A C 1
ATOM 748 O O . GLY A 1 97 ? -1.486 1.283 -10.575 1.00 91.56 97 GLY A O 1
ATOM 749 N N . TYR A 1 98 ? 0.627 0.777 -9.904 1.00 91.94 98 TYR A N 1
ATOM 750 C CA . TYR A 1 98 ? 1.297 0.831 -11.206 1.00 91.94 98 TYR A CA 1
ATOM 751 C C . TYR A 1 98 ? 1.213 2.200 -11.907 1.00 91.94 98 TYR A C 1
ATOM 753 O O . TYR A 1 98 ? 1.399 2.296 -13.114 1.00 91.94 98 TYR A O 1
ATOM 761 N N . LEU A 1 99 ? 0.966 3.299 -11.180 1.00 93.44 99 LEU A N 1
ATOM 762 C CA . LEU A 1 99 ? 0.914 4.636 -11.788 1.00 93.44 99 LEU A CA 1
ATOM 763 C C . LEU A 1 99 ? 2.223 5.024 -12.498 1.00 93.44 99 LEU A C 1
ATOM 765 O O . LEU A 1 99 ? 2.182 5.710 -13.520 1.00 93.44 99 LEU A O 1
ATOM 769 N N . GLY A 1 100 ? 3.366 4.545 -11.994 1.00 92.75 100 GLY A N 1
ATOM 770 C CA . GLY A 1 100 ? 4.680 4.742 -12.611 1.00 92.75 100 GLY A CA 1
ATOM 771 C C . GLY A 1 100 ? 4.789 4.177 -14.032 1.00 92.75 100 GLY A C 1
ATOM 772 O O . GLY A 1 100 ? 5.566 4.709 -14.828 1.00 92.75 100 GLY A O 1
ATOM 773 N N . SER A 1 101 ? 3.963 3.183 -14.391 1.00 93.81 101 SER A N 1
ATOM 774 C CA . SER A 1 101 ? 3.928 2.608 -15.739 1.00 93.81 101 SER A CA 1
ATOM 775 C C . SER A 1 101 ? 3.630 3.659 -16.805 1.00 93.81 101 SER A C 1
ATOM 777 O O . SER A 1 101 ? 4.237 3.625 -17.861 1.00 93.81 101 SER A O 1
ATOM 779 N N . LEU A 1 102 ? 2.810 4.680 -16.525 1.00 94.38 102 LEU A N 1
ATOM 780 C CA . LEU A 1 102 ? 2.535 5.747 -17.502 1.00 94.38 102 LEU A CA 1
ATOM 781 C C . LEU A 1 102 ? 3.789 6.507 -17.962 1.00 94.38 102 LEU A C 1
ATOM 783 O O . LEU A 1 102 ? 3.841 6.976 -19.102 1.00 94.38 102 LEU A O 1
ATOM 787 N N . THR A 1 103 ? 4.764 6.675 -17.066 1.00 94.12 103 THR A N 1
ATOM 788 C CA . THR A 1 103 ? 6.044 7.316 -17.390 1.00 94.12 103 THR A CA 1
ATOM 789 C C . THR A 1 103 ? 6.984 6.315 -18.057 1.00 94.12 103 THR A C 1
ATOM 791 O O . THR A 1 103 ? 7.620 6.660 -19.050 1.00 94.12 103 THR A O 1
ATOM 794 N N . LEU A 1 104 ? 7.028 5.074 -17.558 1.00 95.62 104 LEU A N 1
ATOM 795 C CA . LEU A 1 104 ? 7.857 3.997 -18.104 1.00 95.62 104 LEU A CA 1
ATOM 796 C C . LEU A 1 104 ? 7.472 3.621 -19.546 1.00 95.62 104 LEU A C 1
ATOM 798 O O . LEU A 1 104 ? 8.355 3.485 -20.387 1.00 95.62 104 LEU A O 1
ATOM 802 N N . ASP A 1 105 ? 6.175 3.565 -19.864 1.00 95.75 105 ASP A N 1
ATOM 803 C CA . ASP A 1 105 ? 5.637 3.255 -21.199 1.00 95.75 105 ASP A CA 1
ATOM 804 C C . ASP A 1 105 ? 6.226 4.164 -22.298 1.00 95.75 105 ASP A C 1
ATOM 806 O O . ASP A 1 105 ? 6.296 3.786 -23.472 1.00 95.75 105 ASP A O 1
ATOM 810 N N . ARG A 1 106 ? 6.645 5.380 -21.918 1.00 95.38 106 ARG A N 1
ATOM 811 C CA . ARG A 1 106 ? 7.180 6.422 -22.805 1.00 95.38 106 ARG A CA 1
ATOM 812 C C . ARG A 1 106 ? 8.704 6.492 -22.821 1.00 95.38 106 ARG A C 1
ATOM 814 O O . ARG A 1 106 ? 9.234 7.305 -23.567 1.00 95.38 106 ARG A O 1
ATOM 821 N N . ALA A 1 107 ? 9.396 5.689 -22.017 1.00 97.25 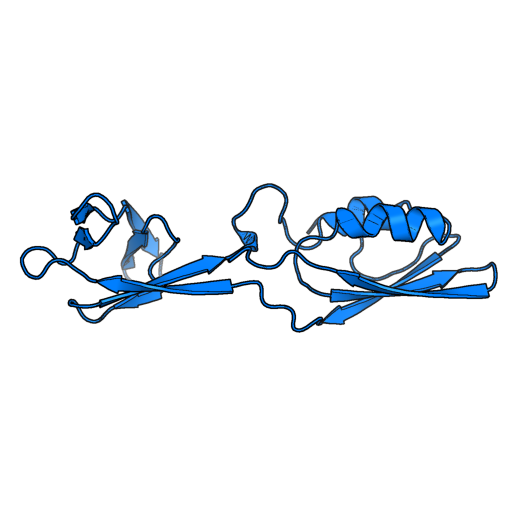107 ALA A N 1
ATOM 822 C CA . ALA A 1 107 ? 10.850 5.668 -21.998 1.00 97.25 107 ALA A CA 1
ATOM 823 C C . ALA A 1 107 ? 11.407 4.999 -23.265 1.00 97.25 107 ALA A C 1
ATOM 825 O O . ALA A 1 107 ? 10.828 4.057 -23.813 1.00 97.25 107 ALA A O 1
ATOM 826 N N . HIS A 1 108 ? 12.532 5.504 -23.758 1.00 97.56 108 HIS A N 1
ATOM 827 C CA . HIS A 1 108 ? 13.139 5.085 -25.025 1.00 97.56 108 HIS A CA 1
ATOM 828 C C . HIS A 1 108 ? 14.598 4.632 -24.895 1.00 97.56 108 HIS A C 1
ATOM 830 O O . HIS A 1 108 ? 15.188 4.177 -25.877 1.00 97.56 108 HIS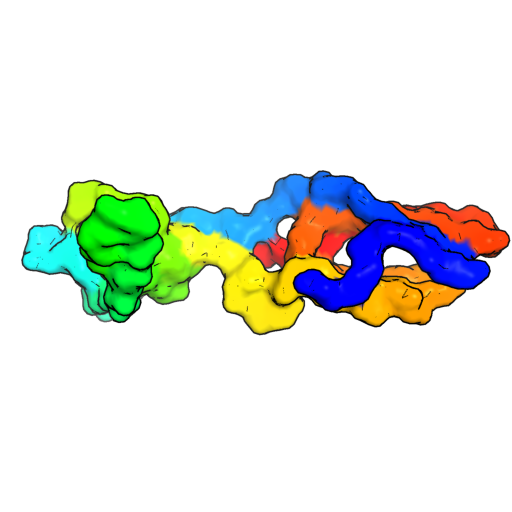 A O 1
ATOM 836 N N . ASN A 1 109 ? 15.186 4.790 -23.710 1.00 97.56 109 ASN A N 1
ATOM 837 C CA . ASN A 1 109 ? 16.576 4.473 -23.393 1.00 97.56 109 ASN A CA 1
ATOM 838 C C . ASN A 1 109 ? 16.759 4.328 -21.873 1.00 97.56 109 ASN A C 1
ATOM 840 O O . ASN A 1 109 ? 15.867 4.676 -21.093 1.00 97.56 109 ASN A O 1
ATOM 844 N N . TRP A 1 110 ? 17.946 3.868 -21.466 1.00 96.94 110 TRP A N 1
ATOM 845 C CA . TRP A 1 110 ? 18.311 3.649 -20.067 1.00 96.94 110 TRP A CA 1
ATOM 846 C C . TRP A 1 110 ? 18.131 4.908 -19.209 1.00 96.94 110 TRP A C 1
ATOM 848 O O . TRP A 1 110 ? 17.560 4.856 -18.126 1.00 96.94 110 TRP A O 1
ATOM 858 N N . GLN A 1 111 ? 18.538 6.074 -19.712 1.00 97.38 111 GLN A N 1
ATOM 859 C CA . GLN A 1 111 ? 18.462 7.312 -18.938 1.00 97.38 111 GLN A CA 1
ATOM 860 C C . GLN A 1 111 ? 17.009 7.753 -18.695 1.00 97.38 111 GLN A C 1
ATOM 862 O O . GLN A 1 111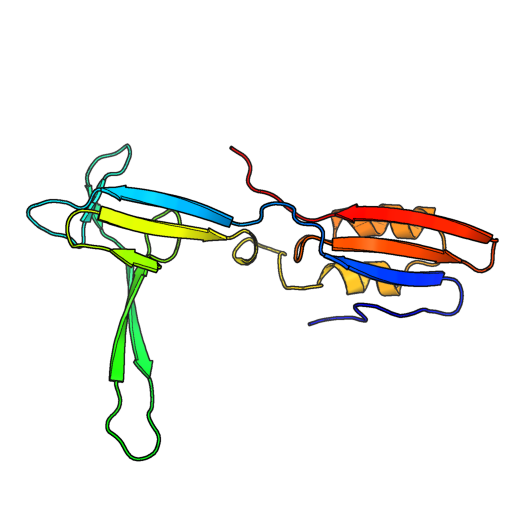 ? 16.706 8.377 -17.680 1.00 97.38 111 GLN A O 1
ATOM 867 N N . GLU A 1 112 ? 16.098 7.482 -19.631 1.00 97.75 112 GLU A N 1
ATOM 868 C CA . GLU A 1 112 ? 14.660 7.712 -19.451 1.00 97.75 112 GLU A CA 1
ATOM 869 C C . GLU A 1 112 ? 14.023 6.690 -18.516 1.00 97.75 112 GLU A C 1
ATOM 871 O O . GLU A 1 112 ? 13.176 7.071 -17.708 1.00 97.75 112 GLU A O 1
ATOM 876 N N . PHE A 1 113 ? 14.465 5.433 -18.584 1.00 97.19 113 PHE A N 1
ATOM 877 C CA . PHE A 1 113 ? 14.083 4.394 -17.635 1.00 97.19 113 PHE A CA 1
ATOM 878 C C . PHE A 1 113 ? 14.440 4.802 -16.198 1.00 97.19 113 PHE A C 1
ATOM 880 O O . PHE A 1 113 ? 13.553 4.860 -15.348 1.00 97.19 113 PHE A O 1
ATOM 887 N N . GLU A 1 114 ? 15.688 5.205 -15.940 1.00 96.25 114 GLU A N 1
ATOM 888 C CA . GLU A 1 114 ? 16.127 5.679 -14.618 1.00 96.25 114 GLU A CA 1
ATOM 889 C C . GLU A 1 114 ? 15.292 6.873 -14.131 1.00 96.25 114 GLU A C 1
ATOM 891 O O . GLU A 1 114 ? 14.886 6.933 -12.969 1.00 96.25 114 GLU A O 1
ATOM 896 N N . ARG A 1 115 ? 14.960 7.815 -15.027 1.00 96.75 115 ARG A N 1
ATOM 897 C CA . ARG A 1 115 ? 14.093 8.960 -14.695 1.00 96.75 115 ARG A CA 1
ATOM 898 C C . ARG A 1 115 ? 12.649 8.561 -14.388 1.00 96.75 115 ARG A C 1
ATOM 900 O O . ARG A 1 115 ? 11.967 9.309 -13.689 1.00 96.75 115 ARG A O 1
ATOM 907 N N . ALA A 1 116 ? 12.169 7.426 -14.892 1.00 95.44 116 ALA A N 1
ATOM 908 C CA . ALA A 1 116 ? 10.829 6.927 -14.601 1.00 95.44 116 ALA A CA 1
ATOM 909 C C . ALA A 1 116 ? 10.726 6.294 -13.202 1.00 95.44 116 ALA A C 1
ATOM 911 O O . ALA A 1 116 ? 9.662 6.367 -12.584 1.00 95.44 116 ALA A O 1
ATOM 912 N N . MET A 1 117 ? 11.812 5.721 -12.672 1.00 94.75 117 MET A N 1
ATOM 913 C CA . MET A 1 117 ? 11.781 4.931 -11.432 1.00 94.75 117 MET A CA 1
ATOM 914 C C . MET A 1 117 ? 11.283 5.682 -10.185 1.00 94.75 117 MET A C 1
ATOM 916 O O . MET A 1 117 ? 10.477 5.102 -9.457 1.00 94.75 117 MET A O 1
ATOM 920 N N . PRO A 1 118 ? 11.618 6.969 -9.943 1.00 92.62 118 PRO A N 1
ATOM 921 C CA . PRO A 1 118 ? 11.066 7.726 -8.811 1.00 92.62 118 PRO A CA 1
ATOM 922 C C . PRO A 1 118 ? 9.538 7.913 -8.848 1.00 92.62 118 PRO A C 1
ATOM 924 O O . PRO A 1 118 ? 8.926 8.288 -7.845 1.00 92.62 118 PRO A O 1
ATOM 927 N N . HIS A 1 119 ? 8.903 7.688 -10.003 1.00 92.69 119 HIS A N 1
ATOM 928 C CA . HIS A 1 119 ? 7.447 7.734 -10.152 1.00 92.69 119 HIS A CA 1
ATOM 929 C C . HIS A 1 119 ? 6.773 6.385 -9.867 1.00 92.69 119 HIS A C 1
ATOM 931 O O . HIS A 1 119 ? 5.551 6.340 -9.709 1.00 92.69 119 HIS A O 1
ATOM 937 N N . TRP A 1 120 ? 7.540 5.298 -9.761 1.00 93.81 120 TRP A N 1
ATOM 938 C CA . TRP A 1 120 ? 7.034 3.982 -9.395 1.00 93.81 120 TRP A CA 1
ATOM 939 C C . TRP A 1 120 ? 6.963 3.839 -7.875 1.00 93.81 120 TRP A C 1
ATOM 941 O O . TRP A 1 120 ? 7.963 3.626 -7.199 1.00 93.81 120 TRP A O 1
ATOM 951 N N . ARG A 1 121 ? 5.764 4.012 -7.314 1.00 93.88 121 ARG A N 1
ATOM 952 C CA . ARG A 1 121 ? 5.576 4.081 -5.856 1.00 93.88 121 ARG A CA 1
ATOM 953 C C . ARG A 1 121 ? 5.029 2.795 -5.247 1.00 93.88 121 ARG A C 1
ATOM 955 O O . ARG A 1 121 ? 5.490 2.386 -4.187 1.00 93.88 121 ARG A O 1
ATOM 962 N N . VAL A 1 122 ? 4.030 2.190 -5.886 1.00 94.44 122 VAL A N 1
ATOM 963 C CA . VAL A 1 122 ? 3.350 0.972 -5.423 1.00 94.44 122 VAL A CA 1
ATOM 964 C C . VAL A 1 122 ? 2.936 0.148 -6.648 1.00 94.44 122 VAL A C 1
ATOM 966 O O . VAL A 1 122 ? 2.438 0.735 -7.619 1.00 94.44 122 VAL A O 1
ATOM 969 N N . PRO A 1 123 ? 3.053 -1.188 -6.602 1.00 94.25 123 PRO A N 1
ATOM 970 C CA . PRO A 1 123 ? 3.715 -1.980 -5.552 1.00 94.25 123 PRO A CA 1
ATOM 971 C C . PRO A 1 123 ? 5.243 -1.847 -5.579 1.00 94.25 123 PRO A C 1
ATOM 973 O O . PRO A 1 123 ? 5.802 -1.280 -6.521 1.00 94.25 123 PRO A O 1
ATOM 976 N N . SER A 1 124 ? 5.905 -2.327 -4.524 1.00 95.38 124 SER A N 1
ATOM 977 C CA . SER A 1 124 ? 7.359 -2.480 -4.512 1.00 95.38 124 SER A CA 1
ATOM 978 C C . SER A 1 124 ? 7.786 -3.631 -5.419 1.00 95.38 124 SER A C 1
ATOM 980 O O . SER A 1 124 ? 7.382 -4.780 -5.241 1.00 95.38 124 SER A O 1
ATOM 982 N N . GLU A 1 125 ? 8.613 -3.320 -6.405 1.00 95.88 125 GLU A N 1
ATOM 983 C CA . GLU A 1 125 ? 8.962 -4.222 -7.498 1.00 95.88 125 GLU A CA 1
ATOM 984 C C . GLU A 1 125 ? 10.438 -4.026 -7.873 1.00 95.88 125 GLU A C 1
ATOM 986 O O . GLU A 1 125 ? 10.962 -2.912 -7.818 1.00 95.88 125 GLU A O 1
ATOM 991 N N . ASN A 1 126 ? 11.104 -5.105 -8.267 1.00 96.25 126 ASN A N 1
ATOM 992 C CA . ASN A 1 126 ? 12.340 -5.059 -9.037 1.00 96.25 126 ASN A CA 1
ATOM 993 C C . ASN A 1 126 ? 11.924 -4.913 -10.500 1.00 96.25 126 ASN A C 1
ATOM 995 O O . ASN A 1 126 ? 11.308 -5.830 -11.049 1.00 96.25 126 ASN A O 1
ATOM 999 N N . ILE A 1 127 ? 12.192 -3.760 -11.109 1.00 96.81 127 ILE A N 1
ATOM 1000 C CA . ILE A 1 127 ? 11.866 -3.495 -12.511 1.00 96.81 127 ILE A CA 1
ATOM 1001 C C . ILE A 1 127 ? 13.077 -3.845 -13.366 1.00 96.81 127 ILE A C 1
ATOM 1003 O O . ILE A 1 127 ? 14.113 -3.192 -13.278 1.00 96.81 127 ILE A O 1
ATOM 1007 N N . GLU A 1 128 ? 12.915 -4.850 -14.214 1.00 97.31 128 GLU A N 1
ATOM 1008 C CA . GLU A 1 128 ? 13.928 -5.323 -15.154 1.00 97.31 128 GLU A CA 1
ATOM 1009 C C . GLU A 1 128 ? 13.824 -4.545 -16.470 1.00 97.31 128 GLU A C 1
ATOM 1011 O O . GLU A 1 128 ? 12.718 -4.272 -16.942 1.00 97.31 128 GLU A O 1
ATOM 1016 N N . TYR A 1 129 ? 14.960 -4.232 -17.093 1.00 98.38 129 TYR A N 1
ATOM 1017 C CA . TYR A 1 129 ? 15.069 -3.450 -18.326 1.00 98.38 129 TYR A CA 1
ATOM 1018 C C . TYR A 1 129 ? 16.000 -4.116 -19.343 1.00 98.38 129 TYR A C 1
ATOM 1020 O O . TYR A 1 129 ? 17.081 -4.595 -18.997 1.00 98.38 129 TYR A O 1
ATOM 1028 N N . ALA A 1 130 ? 15.624 -4.053 -20.620 1.00 98.38 130 ALA A N 1
ATOM 1029 C CA . ALA A 1 130 ? 16.517 -4.316 -21.745 1.00 98.38 130 ALA A CA 1
ATOM 1030 C C . ALA A 1 130 ? 16.190 -3.412 -22.945 1.00 98.38 130 ALA A C 1
ATOM 1032 O O . ALA A 1 130 ? 15.029 -3.054 -23.150 1.00 98.38 130 ALA A O 1
ATOM 1033 N N . ASP A 1 131 ? 17.176 -3.083 -23.785 1.00 98.31 131 ASP A N 1
ATOM 1034 C CA . ASP A 1 131 ? 16.944 -2.310 -25.014 1.00 98.31 131 ASP A CA 1
ATOM 1035 C C . ASP A 1 131 ? 17.681 -2.810 -26.261 1.00 98.31 131 ASP A C 1
ATOM 1037 O O . ASP A 1 131 ? 18.515 -3.716 -26.227 1.00 98.31 131 ASP A O 1
ATOM 1041 N N . ARG A 1 132 ? 17.335 -2.205 -27.405 1.00 97.88 132 ARG A N 1
ATOM 1042 C CA . ARG A 1 132 ? 17.916 -2.520 -28.721 1.00 97.88 132 ARG A CA 1
ATOM 1043 C C . ARG A 1 132 ? 19.383 -2.123 -28.876 1.00 97.88 132 ARG A C 1
ATOM 1045 O O . ARG A 1 132 ? 20.018 -2.601 -29.814 1.00 97.88 132 ARG A O 1
ATOM 1052 N N . ASP A 1 133 ? 19.895 -1.267 -27.997 1.00 97.38 133 ASP A N 1
ATOM 1053 C CA . ASP A 1 133 ? 21.293 -0.840 -27.993 1.00 97.38 133 ASP A CA 1
ATOM 1054 C C . ASP A 1 133 ? 22.164 -1.792 -27.142 1.00 97.38 133 ASP A C 1
ATOM 1056 O O . ASP A 1 133 ? 23.383 -1.637 -27.082 1.00 97.38 133 ASP A O 1
ATOM 1060 N N . GLY A 1 134 ? 21.552 -2.828 -26.548 1.00 96.88 134 GLY A N 1
ATOM 1061 C CA . GLY A 1 134 ? 22.221 -3.881 -25.789 1.00 96.88 134 GLY A CA 1
ATOM 1062 C C . GLY A 1 134 ? 22.378 -3.572 -24.302 1.00 96.88 134 GLY A C 1
ATOM 1063 O O . GLY A 1 134 ? 23.098 -4.299 -23.617 1.00 96.88 134 GLY A O 1
ATOM 1064 N N . ASN A 1 135 ? 21.726 -2.525 -23.788 1.00 97.88 135 ASN A N 1
ATOM 1065 C CA . ASN A 1 135 ? 21.735 -2.237 -22.358 1.00 97.88 135 ASN A CA 1
ATOM 1066 C C . ASN A 1 135 ? 20.782 -3.186 -21.626 1.00 97.88 135 ASN A C 1
ATOM 1068 O O . ASN A 1 135 ? 19.686 -3.477 -22.109 1.00 97.88 135 ASN A O 1
ATOM 1072 N N . ILE A 1 136 ? 21.197 -3.632 -20.443 1.00 97.94 136 ILE A N 1
ATOM 1073 C CA . ILE A 1 136 ? 20.403 -4.434 -19.510 1.00 97.94 136 ILE A CA 1
ATOM 1074 C C . ILE A 1 136 ? 20.600 -3.823 -18.129 1.00 97.94 136 ILE A C 1
ATOM 1076 O O . ILE A 1 136 ? 21.728 -3.482 -17.765 1.00 97.94 136 ILE A O 1
ATOM 1080 N N . GLY A 1 137 ? 19.525 -3.691 -17.364 1.00 96.44 137 GLY A N 1
ATOM 1081 C CA . GLY A 1 137 ? 19.607 -3.157 -16.014 1.00 96.44 137 GLY A CA 1
ATOM 1082 C C . GLY A 1 137 ? 18.360 -3.443 -15.202 1.00 96.44 137 GLY A C 1
ATOM 1083 O O . GLY A 1 137 ? 17.380 -3.978 -15.711 1.00 96.44 137 GLY A O 1
ATOM 1084 N N . GLU A 1 138 ? 18.424 -3.078 -13.931 1.00 96.38 138 GLU A N 1
ATOM 1085 C CA . GLU A 1 138 ? 17.375 -3.331 -12.955 1.00 96.38 138 GLU A CA 1
ATOM 1086 C C . GLU A 1 138 ? 17.284 -2.151 -11.989 1.00 96.38 138 GLU A C 1
ATOM 1088 O O . GLU A 1 138 ? 18.278 -1.470 -11.718 1.00 96.38 138 GLU A O 1
ATOM 1093 N N . HIS A 1 139 ? 16.076 -1.904 -11.489 1.00 95.81 139 HIS A N 1
ATOM 1094 C CA . HIS A 1 139 ? 15.842 -1.021 -10.359 1.00 95.81 139 HIS A CA 1
ATOM 1095 C C . HIS A 1 139 ? 14.817 -1.615 -9.397 1.00 95.81 139 HIS A C 1
ATOM 1097 O O . HIS A 1 139 ? 13.640 -1.752 -9.731 1.00 95.81 139 HIS A O 1
ATOM 1103 N N . SER A 1 140 ? 15.241 -1.833 -8.157 1.00 95.38 140 SER A N 1
ATOM 1104 C CA . SER A 1 140 ? 14.339 -2.084 -7.040 1.00 95.38 140 SER A CA 1
ATOM 1105 C C . SER A 1 140 ? 13.714 -0.760 -6.609 1.00 95.38 140 SER A C 1
ATOM 1107 O O . SER A 1 140 ? 14.410 0.160 -6.172 1.00 95.38 140 SER A O 1
ATOM 1109 N N . THR A 1 141 ? 12.400 -0.639 -6.756 1.00 93.50 141 THR A N 1
ATOM 1110 C CA . THR A 1 141 ? 11.673 0.607 -6.508 1.00 93.50 141 THR A CA 1
ATOM 1111 C C . THR A 1 141 ? 10.371 0.352 -5.761 1.00 93.50 141 THR A C 1
ATOM 1113 O O . THR A 1 141 ? 9.824 -0.749 -5.748 1.00 93.50 141 THR A O 1
ATOM 1116 N N . GLY A 1 142 ? 9.884 1.389 -5.099 1.00 93.25 142 GLY A N 1
ATOM 1117 C CA . GLY A 1 142 ? 8.739 1.345 -4.210 1.00 93.25 142 GLY A CA 1
ATOM 1118 C C . GLY A 1 142 ? 8.921 2.339 -3.074 1.00 93.25 142 GLY A C 1
ATOM 1119 O O . GLY A 1 142 ? 10.031 2.588 -2.603 1.00 93.25 142 GLY A O 1
ATOM 1120 N N . LEU A 1 143 ? 7.820 2.930 -2.628 1.00 94.00 143 LEU A N 1
ATOM 1121 C CA . LEU A 1 143 ? 7.817 3.702 -1.395 1.00 94.00 143 LEU A CA 1
ATOM 1122 C C . LEU A 1 143 ? 7.772 2.750 -0.196 1.00 94.00 143 LEU A C 1
ATOM 1124 O O . LEU A 1 143 ? 7.055 1.749 -0.233 1.00 94.00 143 LEU A O 1
ATOM 1128 N N . GLY A 1 144 ? 8.516 3.108 0.853 1.00 92.81 144 GLY A N 1
ATOM 1129 C CA . GLY A 1 144 ? 8.518 2.449 2.161 1.00 92.81 144 GLY A CA 1
ATOM 1130 C C . GLY A 1 144 ? 8.192 3.440 3.292 1.00 92.81 144 GLY A C 1
ATOM 1131 O O . GLY A 1 144 ? 8.285 4.657 3.076 1.00 92.81 144 GLY A O 1
ATOM 1132 N N . PRO A 1 145 ? 7.786 2.968 4.488 1.00 91.25 145 PRO A N 1
ATOM 1133 C CA . PRO A 1 145 ? 7.455 3.853 5.594 1.00 91.25 145 PRO A CA 1
ATOM 1134 C C . PRO A 1 145 ? 8.696 4.599 6.093 1.00 91.25 145 PRO A C 1
ATOM 1136 O O . PRO A 1 145 ? 9.777 4.023 6.218 1.00 91.25 145 PRO A O 1
ATOM 1139 N N . LEU A 1 146 ? 8.536 5.883 6.419 1.00 86.00 146 LEU A N 1
ATOM 1140 C CA . LEU A 1 146 ? 9.558 6.664 7.117 1.00 86.00 146 LEU A CA 1
ATOM 1141 C C . LEU A 1 146 ? 9.289 6.587 8.622 1.00 86.00 146 LEU A C 1
ATOM 1143 O O . LEU A 1 146 ? 8.187 6.928 9.062 1.00 86.00 146 LEU A O 1
ATOM 1147 N N . ARG A 1 147 ? 10.287 6.136 9.386 1.00 83.12 147 ARG A N 1
ATOM 1148 C CA . ARG A 1 147 ? 10.197 5.856 10.826 1.00 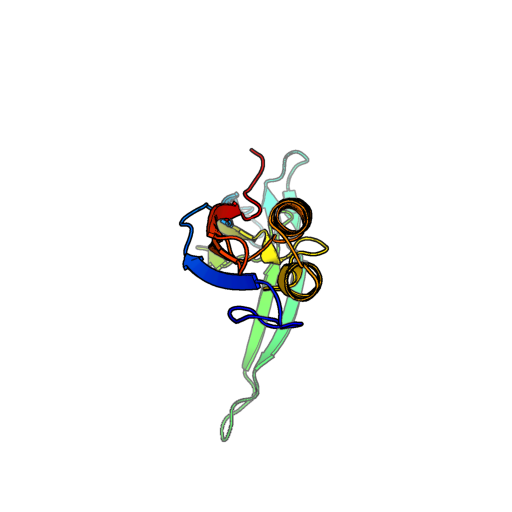83.12 147 ARG A CA 1
ATOM 1149 C C . ARG A 1 147 ? 11.147 6.735 11.626 1.00 83.12 147 ARG A C 1
ATOM 1151 O O . ARG A 1 147 ? 12.286 6.937 11.152 1.00 83.12 147 ARG A O 1
#